Protein AF-A0A924PEH1-F1 (afdb_monomer)

Secondary structure (DSSP, 8-state):
-------SSHHHHHHHHHHHHHHHHHHHHHHHTS-HHHHHHHHHHHHHHHHHHH-TTS-HHHHHHHHHHHHHHGGGG-THHHHHHHHHHHHHHH-SS--HHHHHHHHHHHHHHHHHHHHHHHHHH-

Foldseek 3Di:
DDPDPDDPPPVLVVVLVVLCVVLLVLLLVLLLPDDLVLLVLVLVLLVVLVCLCPDPPDANLVSLVSSLVSLVVSCVSDDSSVVVSVVSVCLSPVDPRRDPSSSVSNVSSSVSNNVSSVVSVVVVVD

Mean predicted aligned error: 7.4 Å

Structure (mmCIF, N/CA/C/O backbone):
data_AF-A0A924PEH1-F1
#
_entry.id   AF-A0A924PEH1-F1
#
loop_
_atom_site.group_PDB
_atom_site.id
_atom_site.type_symbol
_atom_site.label_atom_id
_atom_site.label_alt_id
_atom_site.label_comp_id
_atom_site.label_asym_id
_atom_site.label_entity_id
_atom_site.label_seq_id
_atom_site.pdbx_PDB_ins_code
_atom_site.Cartn_x
_atom_site.Cartn_y
_atom_site.Cartn_z
_atom_site.occupancy
_atom_site.B_iso_or_equiv
_atom_site.auth_seq_id
_atom_site.auth_comp_id
_atom_site.auth_asym_id
_atom_site.auth_atom_id
_atom_site.pdbx_PDB_model_num
ATOM 1 N N . MET A 1 1 ? 34.573 -23.685 -19.017 1.00 42.84 1 MET A N 1
ATOM 2 C CA . MET A 1 1 ? 34.352 -22.579 -18.057 1.00 42.84 1 MET A CA 1
ATOM 3 C C . MET A 1 1 ? 32.858 -22.302 -17.950 1.00 42.84 1 MET A C 1
ATOM 5 O O . MET A 1 1 ? 32.298 -21.672 -18.837 1.00 42.84 1 MET A O 1
ATOM 9 N N . ALA A 1 2 ? 32.195 -22.815 -16.912 1.00 41.66 2 ALA A N 1
ATOM 10 C CA . ALA A 1 2 ? 30.785 -22.528 -16.654 1.00 41.66 2 ALA A CA 1
ATOM 11 C C . ALA A 1 2 ? 30.674 -21.182 -15.917 1.00 41.66 2 ALA A C 1
ATOM 13 O O . ALA A 1 2 ? 31.094 -21.066 -14.766 1.00 41.66 2 ALA A O 1
ATOM 14 N N . LYS A 1 3 ? 30.160 -20.144 -16.590 1.00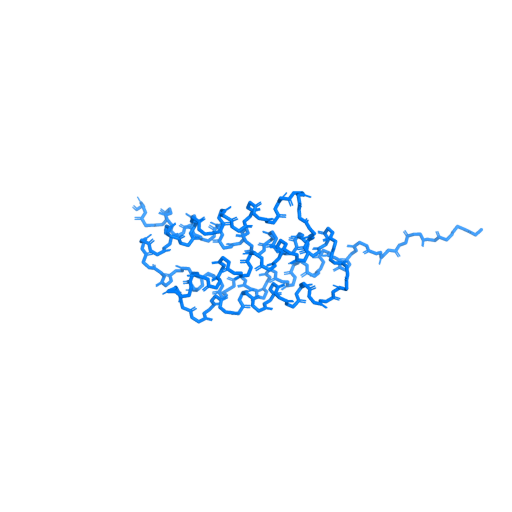 43.31 3 LYS A N 1
ATOM 15 C CA . LYS A 1 3 ? 29.856 -18.853 -15.957 1.00 43.31 3 LYS A CA 1
ATOM 16 C C . LYS A 1 3 ? 28.713 -19.058 -14.958 1.00 43.31 3 LYS A C 1
ATOM 18 O O . LYS A 1 3 ? 27.594 -19.382 -15.350 1.00 43.31 3 LYS A O 1
ATOM 23 N N . ARG A 1 4 ? 29.015 -18.874 -13.668 1.00 46.78 4 ARG A N 1
ATOM 24 C CA . ARG A 1 4 ? 28.046 -18.826 -12.567 1.00 46.78 4 ARG A CA 1
ATOM 25 C C . ARG A 1 4 ? 26.976 -17.774 -12.879 1.00 46.78 4 ARG A C 1
ATOM 27 O O . ARG A 1 4 ? 27.262 -16.582 -12.864 1.00 46.78 4 ARG A O 1
ATOM 34 N N . LYS A 1 5 ? 25.743 -18.217 -13.134 1.00 51.16 5 LYS A N 1
ATOM 35 C CA . LYS A 1 5 ? 24.542 -17.392 -12.967 1.00 51.16 5 LYS A CA 1
ATOM 36 C C . LYS A 1 5 ? 24.299 -17.274 -11.463 1.00 51.16 5 LYS A C 1
ATOM 38 O O . LYS A 1 5 ? 23.686 -18.157 -10.880 1.00 51.16 5 LYS A O 1
ATOM 43 N N . SER A 1 6 ? 24.849 -16.254 -10.818 1.00 55.38 6 SER A N 1
ATOM 44 C CA . SER A 1 6 ? 24.630 -16.020 -9.388 1.00 55.38 6 SER A CA 1
ATOM 45 C C . SER A 1 6 ? 24.402 -14.533 -9.153 1.00 55.38 6 SER A C 1
ATOM 47 O O . SER A 1 6 ? 25.207 -13.721 -9.599 1.00 55.38 6 SER A O 1
ATOM 49 N N . ASN A 1 7 ? 23.331 -14.231 -8.415 1.00 44.03 7 ASN A N 1
ATOM 50 C CA . ASN A 1 7 ? 23.100 -12.994 -7.652 1.00 44.03 7 ASN A CA 1
ATOM 51 C C . ASN A 1 7 ? 22.366 -11.815 -8.317 1.00 44.03 7 ASN A C 1
ATOM 53 O O . ASN A 1 7 ? 22.673 -10.675 -8.000 1.00 44.03 7 ASN A O 1
ATOM 57 N N . GLN A 1 8 ? 21.334 -12.043 -9.138 1.00 47.06 8 GLN A N 1
ATOM 58 C CA . GLN A 1 8 ? 20.346 -10.976 -9.417 1.00 47.06 8 GLN A CA 1
ATOM 59 C C . GLN A 1 8 ? 19.066 -11.053 -8.559 1.00 47.06 8 GLN A C 1
ATOM 61 O O . GLN A 1 8 ? 18.377 -10.050 -8.430 1.00 47.06 8 GLN A O 1
ATOM 66 N N . ASN A 1 9 ? 18.773 -12.187 -7.903 1.00 48.12 9 ASN A N 1
ATOM 67 C CA . ASN A 1 9 ? 17.532 -12.349 -7.124 1.00 48.12 9 ASN A CA 1
ATOM 68 C C . ASN A 1 9 ? 17.626 -11.947 -5.640 1.00 48.12 9 ASN A C 1
ATOM 70 O O . ASN A 1 9 ? 16.613 -11.547 -5.073 1.00 48.12 9 ASN A O 1
ATOM 74 N N . LEU A 1 10 ? 18.804 -12.019 -5.008 1.00 43.12 10 LEU A N 1
ATOM 75 C CA . LEU A 1 10 ? 18.947 -11.781 -3.559 1.00 43.12 10 LEU A CA 1
ATOM 76 C C . LEU A 1 10 ? 18.652 -10.326 -3.159 1.00 43.12 10 LEU A C 1
ATOM 78 O O . LEU A 1 10 ? 17.869 -10.105 -2.241 1.00 43.12 10 LEU A O 1
ATOM 82 N N . GLY A 1 11 ? 19.158 -9.350 -3.922 1.00 56.94 11 GLY A N 1
ATOM 83 C CA . GLY A 1 11 ? 18.914 -7.931 -3.633 1.00 56.94 11 GLY A CA 1
ATOM 84 C C . GLY A 1 11 ? 17.430 -7.555 -3.677 1.00 56.94 11 GLY A C 1
ATOM 85 O O . GLY A 1 11 ? 16.974 -6.757 -2.875 1.00 56.94 11 GLY A O 1
ATOM 86 N N . SER A 1 12 ? 16.632 -8.193 -4.545 1.00 65.88 12 SER A N 1
ATOM 87 C CA . SER A 1 12 ? 15.194 -7.898 -4.631 1.00 65.88 12 SER A CA 1
ATOM 88 C C . SER A 1 12 ? 14.404 -8.304 -3.386 1.00 65.88 12 SER A C 1
ATOM 90 O O . SER A 1 12 ? 13.439 -7.637 -3.033 1.00 65.88 12 SER A O 1
ATOM 92 N N . PHE A 1 13 ? 14.817 -9.379 -2.714 1.00 64.75 13 PHE A N 1
ATOM 93 C CA . PHE A 1 13 ? 14.153 -9.879 -1.514 1.00 64.75 13 PHE A CA 1
ATOM 94 C C . PHE A 1 13 ? 14.620 -9.134 -0.257 1.00 64.75 13 PHE A C 1
ATOM 96 O O . PHE A 1 13 ? 13.802 -8.786 0.592 1.00 64.75 13 PHE A O 1
ATOM 103 N N . GLU A 1 14 ? 15.915 -8.822 -0.163 1.00 71.88 14 GLU A N 1
ATOM 104 C CA . GLU A 1 14 ? 16.479 -7.988 0.908 1.00 71.88 14 GLU A CA 1
ATOM 105 C C . GLU A 1 14 ? 15.892 -6.566 0.897 1.00 71.88 14 GLU A C 1
ATOM 107 O O . GLU A 1 14 ? 15.589 -6.017 1.960 1.00 71.88 14 GLU A O 1
ATOM 112 N N . ASP A 1 15 ? 15.637 -6.006 -0.291 1.00 71.00 15 ASP A N 1
ATOM 113 C CA . ASP A 1 15 ? 14.950 -4.720 -0.450 1.00 71.00 15 ASP A CA 1
ATOM 114 C C . ASP A 1 15 ? 13.515 -4.774 0.098 1.00 71.00 15 ASP A C 1
ATOM 116 O O . ASP A 1 15 ? 13.091 -3.868 0.813 1.00 71.00 15 ASP A O 1
ATOM 120 N N . LEU A 1 16 ? 12.773 -5.855 -0.176 1.00 71.38 16 LEU A N 1
ATOM 121 C CA . LEU A 1 16 ? 11.412 -6.047 0.340 1.00 71.38 16 LEU A CA 1
ATOM 122 C C . LEU A 1 16 ? 11.392 -6.168 1.868 1.00 71.38 16 LEU A C 1
ATOM 124 O O . LEU A 1 16 ? 10.557 -5.540 2.520 1.00 71.38 16 LEU A O 1
ATOM 128 N N . ILE A 1 17 ? 12.330 -6.923 2.450 1.00 73.44 17 ILE A N 1
ATOM 129 C CA . ILE A 1 17 ? 12.483 -7.023 3.910 1.00 73.44 17 ILE A CA 1
ATOM 130 C C . ILE A 1 17 ? 12.796 -5.650 4.508 1.00 73.44 17 ILE A C 1
ATOM 132 O O . ILE A 1 17 ? 12.190 -5.264 5.506 1.00 73.44 17 ILE A O 1
ATOM 136 N N . SER A 1 18 ? 13.708 -4.901 3.888 1.00 78.38 18 SER A N 1
ATOM 137 C CA . SER A 1 18 ? 14.122 -3.577 4.360 1.00 78.38 18 SER A CA 1
ATOM 138 C C . SER A 1 18 ? 12.973 -2.570 4.310 1.00 78.38 18 SER A C 1
ATOM 140 O O . SER A 1 18 ? 12.755 -1.836 5.273 1.00 78.38 18 SER A O 1
ATOM 142 N N . ILE A 1 19 ? 12.188 -2.575 3.226 1.00 76.88 19 ILE A N 1
ATOM 143 C CA . ILE A 1 19 ? 10.963 -1.774 3.098 1.00 76.88 19 ILE A CA 1
ATOM 144 C C . ILE A 1 19 ? 9.968 -2.161 4.196 1.00 76.88 19 ILE A C 1
ATOM 146 O O . ILE A 1 19 ? 9.452 -1.288 4.891 1.00 76.88 19 ILE A O 1
ATOM 150 N N . GLY A 1 20 ? 9.731 -3.459 4.393 1.00 77.25 20 GLY A N 1
ATOM 151 C CA . GLY A 1 20 ? 8.829 -3.950 5.431 1.00 77.25 20 GLY A CA 1
ATOM 152 C C . GLY A 1 20 ? 9.240 -3.493 6.831 1.00 77.25 20 GLY A C 1
ATOM 153 O O . GLY A 1 20 ? 8.437 -2.902 7.548 1.00 77.25 20 GLY A O 1
ATOM 154 N N . ALA A 1 21 ? 10.504 -3.706 7.200 1.00 79.94 21 ALA A N 1
ATOM 155 C CA . ALA A 1 21 ? 11.040 -3.338 8.508 1.00 79.94 21 ALA A CA 1
ATOM 156 C C . ALA A 1 21 ? 10.998 -1.823 8.763 1.00 79.94 21 ALA A C 1
ATOM 158 O O . ALA A 1 21 ? 10.693 -1.396 9.875 1.00 79.94 21 ALA A O 1
ATOM 159 N N . LEU A 1 22 ? 11.271 -1.012 7.737 1.00 81.19 22 LEU A N 1
ATOM 160 C CA . LEU A 1 22 ? 11.267 0.445 7.853 1.00 81.19 22 LEU A CA 1
ATOM 161 C C . LEU A 1 22 ? 9.849 1.012 8.001 1.00 81.19 22 LEU A C 1
ATOM 163 O O . LEU A 1 22 ? 9.637 1.957 8.758 1.00 81.19 22 LEU A O 1
ATOM 167 N N . LEU A 1 23 ? 8.885 0.469 7.254 1.00 83.44 23 LEU A N 1
ATOM 168 C CA . LEU A 1 23 ? 7.543 1.045 7.164 1.00 83.44 23 LEU A CA 1
ATOM 169 C C . LEU A 1 23 ? 6.584 0.513 8.225 1.00 83.44 23 LEU A C 1
ATOM 171 O O . LEU A 1 23 ? 5.717 1.262 8.675 1.00 83.44 23 LEU A O 1
ATOM 175 N N . ARG A 1 24 ? 6.731 -0.752 8.636 1.00 87.38 24 ARG A N 1
ATOM 176 C CA . ARG A 1 24 ? 5.771 -1.434 9.515 1.00 87.38 24 ARG A CA 1
ATOM 177 C C . ARG A 1 24 ? 5.491 -0.676 10.822 1.00 87.38 24 ARG A C 1
ATOM 179 O O . ARG A 1 24 ? 4.314 -0.443 11.078 1.00 87.38 24 ARG A O 1
ATOM 186 N N . PRO A 1 25 ? 6.482 -0.186 11.596 1.00 86.44 25 PRO A N 1
ATOM 187 C CA . PRO A 1 25 ? 6.192 0.556 12.827 1.00 86.44 25 PRO A CA 1
ATOM 188 C C . PRO A 1 25 ? 5.373 1.833 12.588 1.00 86.44 25 PRO A C 1
ATOM 190 O O . PRO A 1 25 ? 4.462 2.148 13.352 1.00 86.44 25 PRO A O 1
ATOM 193 N N . GLY A 1 26 ? 5.671 2.559 11.504 1.00 83.62 26 GLY A N 1
ATOM 194 C CA . GLY A 1 26 ? 4.950 3.779 11.136 1.00 83.62 26 GLY A CA 1
ATOM 195 C C . GLY A 1 26 ? 3.521 3.498 10.669 1.00 83.62 26 GLY A C 1
ATOM 196 O O . GLY A 1 26 ? 2.605 4.230 11.041 1.00 83.62 26 GLY A O 1
ATOM 197 N N . ILE A 1 27 ? 3.322 2.419 9.904 1.00 87.88 27 ILE A N 1
ATOM 198 C CA . ILE A 1 27 ? 1.996 1.951 9.475 1.00 87.88 27 ILE A CA 1
ATOM 199 C C . ILE A 1 27 ? 1.169 1.522 10.691 1.00 87.88 27 ILE A C 1
ATOM 201 O O . ILE A 1 27 ? 0.035 1.969 10.838 1.00 87.88 27 ILE A O 1
ATOM 205 N N . GLU A 1 28 ? 1.736 0.714 11.589 1.00 88.88 28 GLU A N 1
ATOM 206 C CA . GLU A 1 28 ? 1.056 0.251 12.802 1.00 88.88 28 GLU A CA 1
ATOM 207 C C . GLU A 1 28 ? 0.597 1.412 13.679 1.00 88.88 28 GLU A C 1
ATOM 209 O O . GLU A 1 28 ? -0.566 1.462 14.080 1.00 88.88 28 GLU A O 1
ATOM 214 N N . GLN A 1 29 ? 1.486 2.375 13.934 1.00 85.31 29 GLN A N 1
ATOM 215 C CA . GLN A 1 29 ? 1.147 3.563 14.709 1.00 85.31 29 GLN A CA 1
ATOM 216 C C . GLN A 1 29 ? 0.055 4.397 14.027 1.00 85.31 29 GLN A C 1
ATOM 218 O O . GLN A 1 29 ? -0.862 4.863 14.701 1.00 85.31 29 GLN A O 1
ATOM 223 N N . ALA A 1 30 ? 0.143 4.587 12.706 1.00 83.94 30 ALA A N 1
ATOM 224 C CA . ALA A 1 30 ? 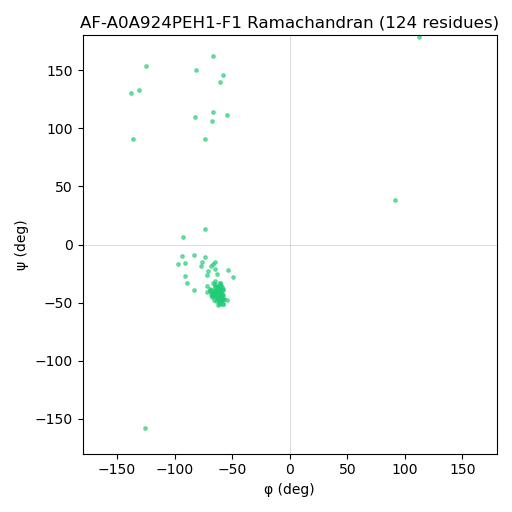-0.820 5.384 11.954 1.00 83.94 30 ALA A CA 1
ATOM 225 C C . ALA A 1 30 ? -2.214 4.751 11.955 1.00 83.94 30 ALA A C 1
ATOM 227 O O . ALA A 1 30 ? -3.185 5.438 12.247 1.00 83.94 30 ALA A O 1
ATOM 228 N N . VAL A 1 31 ? -2.316 3.448 11.677 1.00 87.81 31 VAL A N 1
ATOM 229 C CA . VAL A 1 31 ? -3.603 2.738 11.621 1.00 87.81 31 VAL A CA 1
ATOM 230 C C . VAL A 1 31 ? -4.247 2.648 13.004 1.00 87.81 31 VAL A C 1
ATOM 232 O O . VAL A 1 31 ? -5.443 2.886 13.127 1.00 87.81 31 VAL A O 1
ATOM 235 N N . LYS A 1 32 ? -3.472 2.370 14.061 1.00 87.50 32 LYS A N 1
ATOM 236 C CA . LYS A 1 32 ? -3.997 2.300 15.440 1.00 87.50 32 LYS A CA 1
ATOM 237 C C . LYS A 1 32 ? -4.527 3.637 15.965 1.00 87.50 32 LYS A C 1
ATOM 239 O O . LYS A 1 32 ? -5.304 3.644 16.913 1.00 87.50 32 LYS A O 1
ATOM 244 N N . ALA A 1 33 ? -4.105 4.754 15.375 1.00 85.75 33 ALA A N 1
ATOM 245 C CA . ALA A 1 33 ? -4.590 6.084 15.731 1.00 85.75 33 ALA A CA 1
ATOM 246 C C . ALA A 1 33 ? -5.918 6.458 15.042 1.00 85.75 33 ALA A C 1
ATOM 248 O O . ALA A 1 33 ? -6.496 7.492 15.375 1.00 85.75 33 ALA A O 1
ATOM 249 N N . LEU A 1 34 ? -6.389 5.659 14.080 1.00 84.75 34 LEU A N 1
ATOM 250 C CA . LEU A 1 34 ? -7.616 5.933 13.337 1.00 84.75 34 LEU A CA 1
ATOM 251 C C . LEU A 1 34 ? -8.862 5.512 14.117 1.00 84.75 34 LEU A C 1
ATOM 253 O O . LEU A 1 34 ? -8.857 4.531 14.862 1.00 84.75 34 LEU A O 1
ATOM 257 N N . SER A 1 35 ? -9.964 6.224 13.878 1.00 85.69 35 SER A N 1
ATOM 258 C CA . SER A 1 35 ? -11.278 5.773 14.327 1.00 85.69 35 SER A CA 1
ATOM 259 C C . SER A 1 35 ? -11.706 4.493 13.580 1.00 85.69 35 SER A C 1
ATOM 261 O O . SER A 1 35 ? -11.166 4.185 12.510 1.00 85.69 35 SER A O 1
ATOM 263 N N . PRO A 1 36 ? -12.691 3.732 14.091 1.00 85.69 36 PRO A N 1
ATOM 264 C CA . PRO A 1 36 ? -13.217 2.562 13.385 1.00 85.69 36 PRO A CA 1
ATOM 265 C C . PRO A 1 36 ? -13.770 2.890 11.987 1.00 85.69 36 PRO A C 1
ATOM 267 O O . PRO A 1 36 ? -13.570 2.122 11.042 1.00 85.69 36 PRO A O 1
ATOM 270 N N . GLU A 1 37 ? -14.431 4.043 11.839 1.00 85.12 37 GLU A N 1
ATOM 271 C CA . GLU A 1 37 ? -14.970 4.527 10.561 1.00 85.12 37 GLU A CA 1
ATOM 272 C C . GLU A 1 37 ? -13.842 4.858 9.577 1.00 85.12 37 GLU A C 1
ATOM 274 O O . GLU A 1 37 ? -13.865 4.412 8.426 1.00 85.12 37 GLU A O 1
ATOM 279 N N . ASP A 1 38 ? -12.801 5.543 10.055 1.00 86.19 38 ASP A N 1
ATOM 280 C CA . ASP A 1 38 ? -11.618 5.872 9.257 1.00 86.19 38 ASP A CA 1
ATOM 281 C C . ASP A 1 38 ? -10.842 4.616 8.843 1.00 86.19 38 ASP A C 1
ATOM 283 O O . ASP A 1 38 ? -10.419 4.499 7.694 1.00 86.19 38 ASP A O 1
ATOM 287 N N . CYS A 1 39 ? -10.713 3.624 9.731 1.00 86.56 39 CYS A N 1
ATOM 288 C CA . CYS A 1 39 ? -10.133 2.318 9.403 1.00 86.56 39 CYS A CA 1
ATOM 289 C C . CYS A 1 39 ? -10.932 1.588 8.316 1.00 86.56 39 CYS A C 1
ATOM 291 O O . CYS A 1 39 ? -10.357 0.919 7.450 1.00 86.56 39 CYS A O 1
ATOM 293 N N . ALA A 1 40 ? -12.265 1.670 8.355 1.00 86.50 40 ALA A N 1
ATOM 294 C CA . ALA A 1 40 ? -13.117 1.070 7.336 1.00 86.50 40 ALA A CA 1
ATOM 295 C C . ALA A 1 40 ? -12.959 1.773 5.980 1.00 86.50 40 ALA A C 1
ATOM 297 O O . ALA A 1 40 ? -12.785 1.086 4.970 1.00 86.50 40 ALA A O 1
ATOM 298 N N . GLY A 1 41 ? -12.957 3.108 5.972 1.00 87.62 41 GLY A N 1
ATOM 299 C CA . GLY A 1 41 ? -12.739 3.913 4.770 1.00 87.62 41 GLY A CA 1
ATOM 300 C C . GLY A 1 41 ? -11.355 3.695 4.160 1.00 87.62 41 GLY A C 1
ATOM 301 O O . GLY A 1 41 ? -11.250 3.391 2.972 1.00 87.62 41 GLY A O 1
ATOM 302 N N . LEU A 1 42 ? -10.301 3.713 4.981 1.00 87.31 42 LEU A N 1
ATOM 303 C CA . LEU A 1 42 ? -8.945 3.393 4.543 1.00 87.31 42 LEU A CA 1
ATOM 304 C C . LEU A 1 42 ? -8.872 1.984 3.941 1.00 87.31 42 LEU A C 1
ATOM 306 O O . LEU A 1 42 ? -8.326 1.813 2.855 1.00 87.31 42 LEU A O 1
ATOM 310 N N . GLY A 1 43 ? -9.466 0.978 4.590 1.00 89.56 43 GLY A N 1
ATOM 311 C CA . GLY A 1 43 ? -9.495 -0.390 4.064 1.00 89.56 43 GLY A CA 1
ATOM 312 C C . GLY A 1 43 ? -10.148 -0.487 2.681 1.00 89.56 43 GLY A C 1
ATOM 313 O O . GLY A 1 43 ? -9.648 -1.206 1.815 1.00 89.56 43 GLY A O 1
ATOM 314 N N . ALA 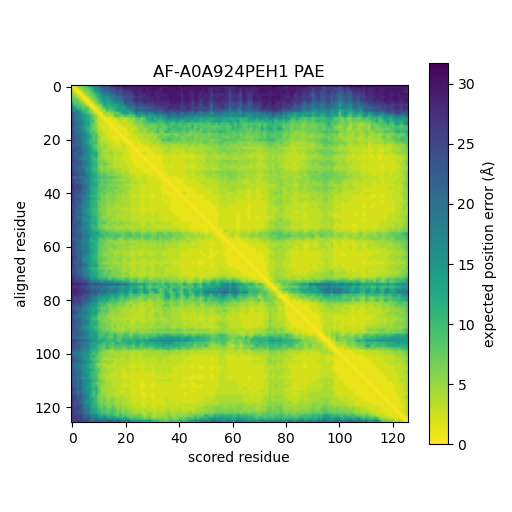A 1 44 ? -11.225 0.267 2.440 1.00 90.12 44 ALA A N 1
ATOM 315 C CA . ALA A 1 44 ? -11.859 0.342 1.126 1.00 90.12 44 ALA A CA 1
ATOM 316 C C . ALA A 1 44 ? -10.930 0.973 0.074 1.00 90.12 44 ALA A C 1
ATOM 318 O O . ALA A 1 44 ? -10.800 0.430 -1.026 1.00 90.12 44 ALA A O 1
ATOM 319 N N . SER A 1 45 ? -10.232 2.056 0.421 1.00 89.69 45 SER A N 1
ATOM 320 C CA . SER A 1 45 ? -9.252 2.693 -0.464 1.00 89.69 45 SER A CA 1
ATOM 321 C C . SER A 1 45 ? -8.061 1.788 -0.782 1.00 89.69 45 SER A C 1
ATOM 323 O O . SER A 1 45 ? -7.658 1.709 -1.940 1.00 89.69 45 SER A O 1
ATOM 325 N N . ILE A 1 46 ? -7.545 1.013 0.180 1.00 91.38 46 ILE A N 1
ATOM 326 C CA . ILE A 1 46 ? -6.479 0.031 -0.094 1.00 91.38 46 ILE A CA 1
ATOM 327 C C . ILE A 1 46 ? -6.943 -1.037 -1.094 1.00 91.38 46 ILE A C 1
ATOM 329 O O . ILE A 1 46 ? -6.203 -1.379 -2.015 1.00 91.38 46 ILE A O 1
ATOM 333 N N . ILE A 1 47 ? -8.184 -1.5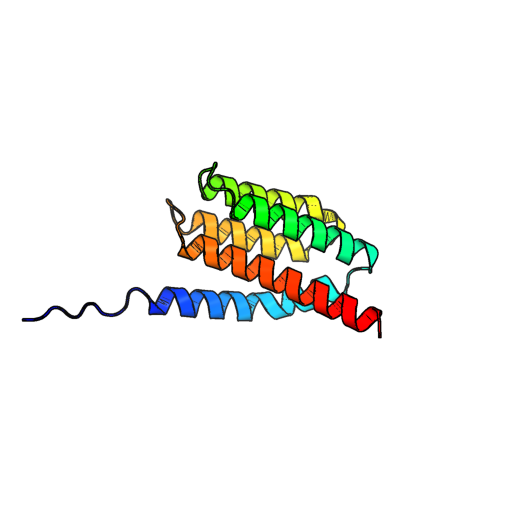22 -0.983 1.00 92.56 47 ILE A N 1
ATOM 334 C CA . ILE A 1 47 ? -8.749 -2.480 -1.949 1.00 92.56 47 ILE A CA 1
ATOM 335 C C . ILE A 1 47 ? -8.831 -1.867 -3.355 1.00 92.56 47 ILE A C 1
ATOM 337 O O . ILE A 1 47 ? -8.568 -2.546 -4.350 1.00 92.56 47 ILE A O 1
ATOM 341 N N . VAL A 1 48 ? -9.218 -0.595 -3.461 1.00 92.75 48 VAL A N 1
ATOM 342 C CA . VAL A 1 48 ? -9.272 0.123 -4.743 1.00 92.75 48 VAL A CA 1
ATOM 343 C C . VAL A 1 48 ? -7.866 0.319 -5.319 1.00 92.75 48 VAL A C 1
ATOM 345 O O . VAL A 1 48 ? -7.653 0.055 -6.504 1.00 92.75 48 VAL A O 1
ATOM 348 N N . ALA A 1 49 ? -6.895 0.695 -4.487 1.00 92.12 49 ALA A N 1
ATOM 349 C CA . ALA A 1 49 ? -5.496 0.827 -4.875 1.00 92.12 49 ALA A CA 1
ATOM 350 C C . ALA A 1 49 ? -4.925 -0.496 -5.415 1.00 92.12 49 ALA A C 1
ATOM 352 O O . ALA A 1 49 ? -4.344 -0.513 -6.501 1.00 92.12 49 ALA A O 1
ATOM 353 N N . GLU A 1 50 ? -5.166 -1.617 -4.730 1.00 93.06 50 GLU A N 1
ATOM 354 C CA . GLU A 1 50 ? -4.704 -2.941 -5.171 1.00 93.06 50 GLU A CA 1
ATOM 355 C C . GLU A 1 50 ? -5.323 -3.338 -6.522 1.00 93.06 50 GLU A C 1
ATOM 357 O O . GLU A 1 50 ? -4.643 -3.866 -7.403 1.00 93.06 50 GLU A O 1
ATOM 362 N N . LYS A 1 51 ? -6.602 -3.006 -6.753 1.00 93.00 51 LYS A N 1
ATOM 363 C CA . LYS A 1 51 ? -7.251 -3.218 -8.060 1.00 93.00 51 LYS A CA 1
ATOM 364 C C . LYS A 1 51 ? -6.582 -2.413 -9.173 1.00 93.00 51 LYS A C 1
ATOM 366 O O . LYS A 1 51 ? -6.425 -2.929 -10.280 1.00 93.00 51 LYS A O 1
ATOM 371 N N . TYR A 1 52 ? -6.182 -1.167 -8.910 1.00 93.19 52 TYR A N 1
ATOM 372 C CA . TYR A 1 52 ? -5.431 -0.377 -9.888 1.00 93.19 52 TYR A CA 1
ATOM 373 C C . TYR A 1 52 ? -4.053 -0.975 -10.161 1.00 93.19 52 TYR A C 1
ATOM 375 O O . TYR A 1 52 ? -3.652 -1.060 -11.322 1.00 93.19 52 TYR A O 1
ATOM 383 N N . LEU A 1 53 ? -3.361 -1.427 -9.115 1.00 92.94 53 LEU A N 1
ATOM 384 C CA . LEU A 1 53 ? -2.052 -2.066 -9.213 1.00 92.94 53 LEU A CA 1
ATOM 385 C C . LEU A 1 53 ? -2.094 -3.349 -10.060 1.00 92.94 53 LEU A C 1
ATOM 387 O O . LEU A 1 53 ? -1.248 -3.556 -10.934 1.00 92.94 53 LEU A O 1
ATOM 391 N N . ALA A 1 54 ? -3.121 -4.173 -9.852 1.00 91.38 54 ALA A N 1
ATOM 392 C CA . ALA A 1 54 ? -3.323 -5.436 -10.556 1.00 91.38 54 ALA A CA 1
ATOM 393 C C . ALA A 1 54 ? -3.846 -5.280 -11.999 1.00 91.38 54 ALA A C 1
ATOM 395 O O . ALA A 1 54 ? -3.793 -6.235 -12.772 1.00 91.38 54 ALA A O 1
ATOM 396 N N . SER A 1 55 ? -4.348 -4.101 -12.382 1.00 91.81 55 SER A N 1
ATOM 397 C CA . SER A 1 55 ? -4.975 -3.871 -13.691 1.00 91.81 55 SER A CA 1
ATOM 398 C C . SER A 1 55 ? -3.975 -3.968 -14.842 1.00 91.81 55 SER A C 1
ATOM 400 O O . SER A 1 55 ? -3.208 -3.041 -15.080 1.00 91.81 55 SER A O 1
ATOM 402 N N . ASP A 1 56 ? -4.026 -5.044 -15.625 1.00 89.75 56 ASP A N 1
ATOM 403 C CA . ASP A 1 56 ? -3.155 -5.271 -16.787 1.00 89.75 56 ASP A CA 1
ATOM 404 C C . ASP A 1 56 ? -3.341 -4.264 -17.940 1.00 89.75 56 ASP A C 1
ATOM 406 O O . ASP A 1 56 ? -2.466 -4.119 -18.793 1.00 89.75 56 ASP A O 1
ATOM 410 N N . ARG A 1 57 ? -4.445 -3.512 -17.925 1.00 90.75 57 ARG A N 1
ATOM 411 C CA . ARG A 1 57 ? -4.869 -2.583 -18.985 1.00 90.75 57 ARG A CA 1
ATOM 412 C C . ARG A 1 57 ? -4.065 -1.287 -19.067 1.00 90.75 57 ARG A C 1
ATOM 414 O O . ARG A 1 57 ? -4.257 -0.519 -20.006 1.00 90.75 57 ARG A O 1
ATOM 421 N N . LEU A 1 58 ? -3.223 -1.001 -18.075 1.00 88.38 58 LEU A N 1
ATOM 422 C CA . LEU A 1 58 ? -2.457 0.245 -17.983 1.00 88.38 58 LEU A CA 1
ATOM 423 C C . LEU A 1 58 ? -0.956 -0.034 -17.849 1.00 88.38 58 LEU A C 1
ATOM 425 O O . LEU A 1 58 ? -0.582 -1.065 -17.291 1.00 88.38 58 LEU A O 1
ATOM 429 N N . PRO A 1 59 ? -0.072 0.881 -18.280 1.00 90.31 59 PRO A N 1
ATOM 430 C CA . PRO A 1 59 ? 1.346 0.823 -17.930 1.00 90.31 59 PRO A CA 1
ATOM 431 C C . PRO A 1 59 ? 1.547 0.845 -16.408 1.00 90.31 59 PRO A C 1
ATOM 433 O O . PRO A 1 59 ? 0.796 1.516 -15.699 1.00 90.31 59 PRO A O 1
ATOM 436 N N . LEU A 1 60 ? 2.562 0.141 -15.895 1.00 88.38 60 LEU A N 1
ATOM 437 C CA . LEU A 1 60 ? 2.772 -0.010 -14.448 1.00 88.38 60 LEU A CA 1
ATOM 438 C C . LEU A 1 60 ? 2.995 1.334 -13.729 1.00 88.38 60 LEU A C 1
ATOM 440 O O . LEU A 1 60 ? 2.448 1.544 -12.653 1.00 88.38 60 LEU A O 1
ATOM 444 N N . GLU A 1 61 ? 3.686 2.284 -14.360 1.00 89.19 61 GLU A N 1
ATOM 445 C CA . GLU A 1 61 ? 3.832 3.657 -13.849 1.00 89.19 61 GLU A CA 1
ATOM 446 C C . GLU A 1 61 ? 2.470 4.343 -13.642 1.00 89.19 61 GLU A C 1
ATOM 448 O O . GLU A 1 61 ? 2.210 4.947 -12.602 1.00 89.19 61 GLU A O 1
ATOM 453 N N . THR A 1 62 ? 1.548 4.193 -14.599 1.00 90.81 62 THR A N 1
ATOM 454 C CA . THR A 1 62 ? 0.189 4.734 -14.475 1.00 90.81 62 THR A CA 1
ATOM 455 C C . THR A 1 62 ? -0.577 4.058 -13.341 1.00 90.81 62 THR A C 1
ATOM 457 O O . THR A 1 62 ? -1.339 4.719 -12.637 1.00 90.81 62 THR A O 1
ATOM 460 N N . ARG A 1 63 ? -0.370 2.753 -13.126 1.00 92.38 63 ARG A N 1
ATOM 461 C CA . ARG A 1 63 ? -0.967 2.034 -11.992 1.00 92.38 63 ARG A CA 1
ATOM 462 C C . ARG A 1 63 ? -0.432 2.563 -10.663 1.00 92.38 63 ARG A C 1
ATOM 464 O O . ARG A 1 63 ? -1.223 2.830 -9.765 1.00 92.38 63 ARG A O 1
ATOM 471 N N . PHE A 1 64 ? 0.876 2.793 -10.554 1.00 91.00 64 PHE A N 1
ATOM 472 C CA . PHE A 1 64 ? 1.486 3.383 -9.359 1.00 91.00 64 PHE A CA 1
ATOM 473 C C . PHE A 1 64 ? 0.965 4.794 -9.089 1.00 91.00 64 PHE A C 1
ATOM 475 O O . PHE A 1 64 ? 0.594 5.094 -7.959 1.00 91.00 64 PHE A O 1
ATOM 482 N N . ALA A 1 65 ? 0.843 5.635 -10.119 1.00 90.50 65 ALA A N 1
ATOM 483 C CA . ALA A 1 65 ? 0.253 6.964 -9.976 1.00 90.50 65 ALA A CA 1
ATOM 484 C C . ALA A 1 65 ? -1.196 6.905 -9.453 1.00 90.50 65 ALA A C 1
ATOM 486 O O . ALA A 1 65 ? -1.592 7.735 -8.640 1.00 90.50 65 ALA A O 1
ATOM 487 N N . ARG A 1 66 ? -1.982 5.901 -9.868 1.00 91.94 66 ARG A N 1
ATOM 488 C CA . ARG A 1 66 ? -3.346 5.671 -9.357 1.00 91.94 66 ARG A CA 1
ATOM 489 C C . ARG A 1 66 ? -3.357 5.195 -7.905 1.00 91.94 66 ARG A C 1
ATOM 491 O O . ARG A 1 66 ? -4.194 5.665 -7.146 1.00 91.94 66 ARG A O 1
ATOM 498 N N . VAL A 1 67 ? -2.436 4.312 -7.518 1.00 91.19 67 VAL A N 1
ATOM 499 C CA . VAL A 1 67 ? -2.257 3.891 -6.116 1.00 91.19 67 VAL A CA 1
ATOM 500 C C . VAL A 1 67 ? -1.922 5.093 -5.235 1.00 91.19 67 VAL A C 1
ATOM 502 O O . VAL A 1 67 ? -2.545 5.286 -4.198 1.00 91.19 67 VAL A O 1
ATOM 505 N N . VAL A 1 68 ? -0.972 5.923 -5.667 1.00 89.56 68 VAL A N 1
ATOM 506 C CA . VAL A 1 68 ? -0.579 7.150 -4.962 1.00 89.56 68 VAL A CA 1
ATOM 507 C C . VAL A 1 68 ? -1.760 8.102 -4.833 1.00 89.56 68 VAL A C 1
ATOM 509 O O . VAL A 1 68 ? -2.010 8.575 -3.734 1.00 89.56 68 VAL A O 1
ATOM 512 N N . LEU A 1 69 ? -2.511 8.333 -5.915 1.00 89.12 69 LEU A N 1
ATOM 513 C CA . LEU A 1 69 ? -3.706 9.178 -5.887 1.00 89.12 69 LEU A CA 1
ATOM 514 C C . LEU A 1 69 ? -4.744 8.646 -4.893 1.00 89.12 69 LEU A C 1
ATOM 516 O O . LEU A 1 69 ? -5.322 9.421 -4.145 1.00 89.12 69 LEU A O 1
ATOM 520 N N . GLU A 1 70 ? -4.981 7.334 -4.872 1.00 88.19 70 GLU A N 1
ATOM 521 C CA . GLU A 1 70 ? -5.934 6.725 -3.945 1.00 88.19 70 GLU A CA 1
ATOM 522 C C . GLU A 1 70 ? -5.485 6.923 -2.491 1.00 88.19 70 GLU A C 1
ATOM 524 O O . GLU A 1 70 ? -6.261 7.401 -1.671 1.00 88.19 70 GLU A O 1
ATOM 529 N N . LEU A 1 71 ? -4.209 6.673 -2.184 1.00 84.06 71 LEU A N 1
ATOM 530 C CA . LEU A 1 71 ? -3.640 6.922 -0.856 1.00 84.06 71 LEU A CA 1
ATOM 531 C C . LEU A 1 71 ? -3.619 8.416 -0.493 1.00 84.06 71 LEU A C 1
ATOM 533 O O . LEU A 1 71 ? -3.838 8.782 0.657 1.00 84.06 71 LEU A O 1
ATOM 537 N N . GLU A 1 72 ? -3.391 9.311 -1.449 1.00 83.38 72 GLU A N 1
ATOM 538 C CA . GLU A 1 72 ? -3.446 10.755 -1.217 1.00 83.38 72 GLU A CA 1
ATOM 539 C C . GLU A 1 72 ? -4.878 11.251 -1.022 1.00 83.38 72 GLU A C 1
ATOM 541 O O . GLU A 1 72 ? -5.091 12.104 -0.172 1.00 83.38 72 GLU A O 1
ATOM 546 N N . ASN A 1 73 ? -5.873 10.692 -1.714 1.00 79.69 73 ASN A N 1
ATOM 547 C CA . ASN A 1 73 ? -7.289 10.998 -1.484 1.00 79.69 73 ASN A CA 1
ATOM 548 C C . ASN A 1 73 ? -7.740 10.582 -0.082 1.00 79.69 73 ASN A C 1
ATOM 550 O O . ASN A 1 73 ? -8.639 11.193 0.493 1.00 79.69 73 ASN A O 1
ATOM 554 N N . THR A 1 74 ? -7.056 9.606 0.515 1.00 75.19 74 THR A N 1
ATOM 555 C CA . THR A 1 74 ? -7.229 9.267 1.925 1.00 75.19 74 THR A CA 1
ATOM 556 C C . THR A 1 74 ? -6.604 10.283 2.898 1.00 75.19 74 THR A C 1
ATOM 558 O O . THR A 1 74 ? -6.520 10.015 4.091 1.00 75.19 74 THR A O 1
ATOM 561 N N . PHE A 1 75 ? -6.215 11.484 2.434 1.00 62.12 75 PHE A N 1
ATOM 562 C CA . PHE A 1 75 ? -5.578 12.564 3.212 1.00 62.12 75 PHE A CA 1
ATOM 563 C C . PHE A 1 75 ? -6.271 12.918 4.527 1.00 62.12 75 PHE A C 1
ATOM 565 O O . PHE A 1 75 ? -5.615 13.393 5.457 1.00 62.12 75 PHE A O 1
ATOM 572 N N . GLN A 1 76 ? -7.587 12.702 4.599 1.00 66.56 76 GLN A N 1
ATOM 573 C CA . GLN A 1 76 ? -8.359 12.849 5.832 1.00 66.56 76 GLN A CA 1
ATOM 574 C C . GLN A 1 76 ? -7.778 12.023 6.997 1.00 66.56 76 GLN A C 1
ATOM 576 O O . GLN A 1 76 ? -7.958 12.396 8.149 1.00 66.56 76 GLN A O 1
ATOM 581 N N . TYR A 1 77 ? -6.999 10.975 6.712 1.00 64.62 77 TYR A N 1
ATOM 582 C CA . TYR A 1 77 ? -6.415 10.067 7.697 1.00 64.62 77 TYR A CA 1
ATOM 583 C C . TYR A 1 77 ? -4.988 10.444 8.167 1.00 64.62 77 TYR A C 1
ATOM 585 O O . TYR A 1 77 ? -4.381 9.675 8.910 1.00 64.62 77 TYR A O 1
ATOM 593 N N . GLY A 1 78 ? -4.425 11.606 7.782 1.00 63.75 78 GLY A N 1
ATOM 594 C CA . GLY A 1 78 ? -3.234 12.197 8.435 1.00 63.75 78 GLY A CA 1
ATOM 595 C C . GLY A 1 78 ? -1.916 12.258 7.633 1.00 63.75 78 GLY A C 1
ATOM 596 O O . GLY A 1 78 ? -1.818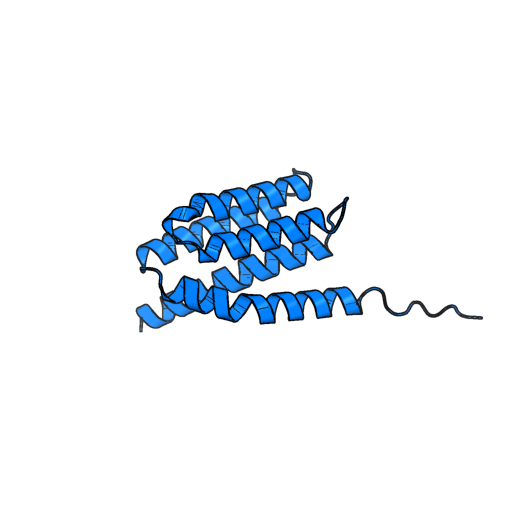 11.844 6.479 1.00 63.75 78 GLY A O 1
ATOM 597 N N . ALA A 1 79 ? -0.865 12.821 8.254 1.00 64.12 79 ALA A N 1
ATOM 598 C CA . ALA A 1 79 ? 0.446 13.087 7.635 1.00 64.12 79 ALA A CA 1
ATOM 599 C C . ALA A 1 79 ? 1.282 11.821 7.361 1.00 64.12 79 ALA A C 1
ATOM 601 O O . ALA A 1 79 ? 2.152 11.828 6.491 1.00 64.12 79 ALA A O 1
ATOM 602 N N . GLN A 1 80 ? 1.003 10.735 8.077 1.00 67.94 80 GLN A N 1
ATOM 603 C CA . GLN A 1 80 ? 1.695 9.452 7.991 1.00 67.94 80 GLN A CA 1
ATOM 604 C C . GLN A 1 80 ? 1.492 8.786 6.618 1.00 67.94 80 GLN A C 1
ATOM 606 O O . GLN A 1 80 ? 2.413 8.166 6.087 1.00 67.94 80 GLN A O 1
ATOM 611 N N . TRP A 1 81 ? 0.342 9.009 5.974 1.00 74.50 81 TRP A N 1
ATOM 612 C CA . TRP A 1 81 ? 0.040 8.478 4.638 1.00 74.50 81 TRP A CA 1
ATOM 613 C C . TRP A 1 81 ? 0.834 9.162 3.528 1.00 74.50 81 TRP A C 1
ATOM 615 O O . TRP A 1 81 ? 1.174 8.526 2.534 1.00 74.50 81 TRP A O 1
ATOM 625 N N . ARG A 1 82 ? 1.254 10.418 3.736 1.00 74.25 82 ARG A N 1
ATOM 626 C CA . ARG A 1 82 ? 2.153 11.114 2.800 1.00 74.25 82 ARG A CA 1
ATOM 627 C C . ARG A 1 82 ? 3.501 10.415 2.690 1.00 74.25 82 ARG A C 1
ATOM 629 O O . ARG A 1 82 ? 4.079 10.388 1.610 1.00 74.25 82 ARG A O 1
ATOM 636 N N . PHE A 1 83 ? 3.998 9.845 3.788 1.00 76.88 83 PHE A N 1
ATOM 637 C CA . PHE A 1 83 ? 5.254 9.099 3.780 1.00 76.88 83 PHE A CA 1
ATOM 638 C C . PHE A 1 83 ? 5.132 7.799 2.977 1.00 76.88 83 PHE A C 1
ATOM 640 O O . PHE A 1 83 ? 5.999 7.501 2.157 1.00 76.88 83 PHE A O 1
ATOM 647 N N . VAL A 1 84 ? 4.027 7.068 3.145 1.00 81.25 84 VAL A N 1
ATOM 648 C CA . VAL A 1 84 ? 3.727 5.858 2.365 1.00 81.25 84 VAL A CA 1
ATOM 649 C C . VAL A 1 84 ? 3.606 6.186 0.873 1.00 81.25 84 VAL A C 1
ATOM 651 O O . VAL A 1 84 ? 4.276 5.561 0.049 1.00 81.25 84 VAL A O 1
ATOM 654 N N . SER A 1 85 ? 2.827 7.212 0.519 1.00 83.81 85 SER A N 1
ATOM 655 C CA . SER A 1 85 ? 2.693 7.676 -0.866 1.00 83.81 85 SER A CA 1
ATOM 656 C C . SER A 1 85 ? 4.035 8.115 -1.454 1.00 83.81 85 SER A C 1
ATOM 658 O O . SER A 1 85 ? 4.370 7.723 -2.571 1.00 83.81 85 SER A O 1
ATOM 660 N N . ALA A 1 86 ? 4.853 8.854 -0.698 1.00 84.19 86 ALA A N 1
ATOM 661 C CA . ALA A 1 86 ? 6.189 9.261 -1.130 1.00 84.19 86 ALA A CA 1
ATOM 662 C C . ALA A 1 86 ? 7.104 8.056 -1.401 1.00 84.19 86 ALA A C 1
ATOM 664 O O . ALA A 1 86 ? 7.849 8.065 -2.379 1.00 84.19 86 ALA A O 1
ATOM 665 N N . LYS A 1 87 ? 7.016 6.994 -0.592 1.00 85.56 87 LYS A N 1
ATOM 666 C CA . LYS A 1 87 ? 7.780 5.757 -0.807 1.00 85.56 87 LYS A CA 1
ATOM 667 C C . LYS A 1 87 ? 7.345 5.011 -2.064 1.00 85.56 87 LYS A C 1
ATOM 669 O O . LYS A 1 87 ? 8.194 4.530 -2.807 1.00 85.56 87 LYS A O 1
ATOM 674 N N . ILE A 1 88 ? 6.049 4.974 -2.361 1.00 85.81 88 ILE A N 1
ATOM 675 C CA . ILE A 1 88 ? 5.540 4.394 -3.614 1.00 85.81 88 ILE A CA 1
ATOM 676 C C . ILE A 1 88 ? 5.995 5.226 -4.822 1.00 85.81 88 ILE A C 1
ATOM 678 O O . ILE A 1 88 ? 6.420 4.663 -5.831 1.00 85.81 88 ILE A O 1
ATOM 682 N N . GLN A 1 89 ? 5.986 6.559 -4.715 1.00 87.12 89 GLN A N 1
ATOM 683 C CA . GLN A 1 89 ? 6.539 7.435 -5.754 1.00 87.12 89 GLN A CA 1
ATOM 684 C C . GLN A 1 89 ? 8.046 7.209 -5.957 1.00 87.12 89 GLN A C 1
ATOM 686 O O . GLN A 1 89 ? 8.515 7.202 -7.092 1.00 87.12 89 GLN A O 1
ATOM 691 N N . GLU A 1 90 ? 8.811 7.011 -4.882 1.00 87.38 90 GLU A N 1
ATOM 692 C CA . GLU A 1 90 ? 10.241 6.690 -4.945 1.00 87.38 90 GLU A CA 1
ATOM 693 C C . GLU A 1 90 ? 10.482 5.357 -5.663 1.00 87.38 90 GLU A C 1
ATOM 695 O O . GLU A 1 90 ? 11.284 5.305 -6.593 1.00 87.38 90 GLU A O 1
ATOM 700 N N . ILE A 1 91 ? 9.7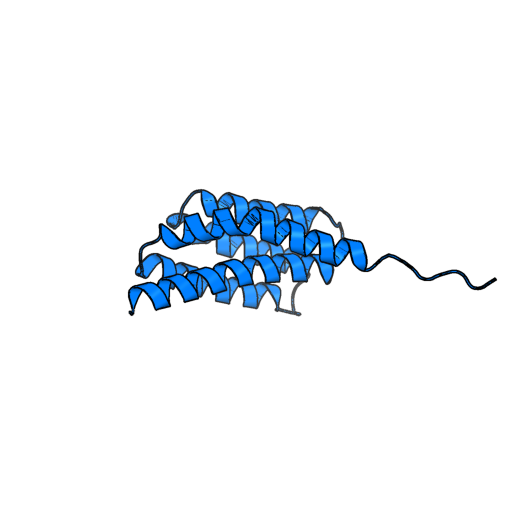21 4.312 -5.318 1.00 84.12 91 ILE A N 1
ATOM 701 C CA . ILE A 1 91 ? 9.760 3.012 -6.004 1.00 84.12 91 ILE A CA 1
ATOM 702 C C . ILE A 1 91 ? 9.469 3.197 -7.499 1.00 84.12 91 ILE A C 1
ATOM 704 O O . ILE A 1 91 ? 10.241 2.728 -8.335 1.00 84.12 91 ILE A O 1
ATOM 708 N N . SER A 1 92 ? 8.428 3.962 -7.844 1.00 83.12 92 SER A N 1
ATOM 709 C CA . SER A 1 92 ? 8.073 4.264 -9.236 1.00 83.12 92 SER A CA 1
ATOM 710 C C . SER A 1 92 ? 9.175 4.988 -10.007 1.00 83.12 92 SER A C 1
ATOM 712 O O . SER A 1 92 ? 9.298 4.782 -11.208 1.00 83.12 92 SER A O 1
ATOM 714 N N . ARG A 1 93 ? 9.936 5.868 -9.347 1.00 84.31 93 ARG A N 1
ATOM 715 C CA . ARG A 1 93 ? 10.985 6.690 -9.977 1.00 84.31 93 ARG A CA 1
ATOM 716 C C . ARG A 1 93 ? 12.358 6.025 -9.962 1.00 84.31 93 ARG A C 1
ATOM 718 O O . ARG A 1 93 ? 13.242 6.459 -10.694 1.00 84.31 93 ARG A O 1
ATOM 725 N N . SER A 1 94 ? 12.547 4.994 -9.140 1.00 80.12 94 SER A N 1
ATOM 726 C CA . SER A 1 94 ? 13.818 4.270 -9.026 1.00 80.12 94 SER A CA 1
ATOM 727 C C . SER A 1 94 ? 14.165 3.456 -10.278 1.00 80.12 94 SER A C 1
ATOM 729 O O . SER A 1 94 ? 15.334 3.137 -10.492 1.00 80.12 94 SER A O 1
ATOM 731 N N . SER A 1 95 ? 13.174 3.175 -11.133 1.00 74.00 95 SER A N 1
ATOM 732 C CA . SER A 1 95 ? 13.362 2.535 -12.434 1.00 74.00 95 SER A CA 1
ATOM 733 C C . SER A 1 95 ? 12.622 3.307 -13.535 1.00 74.00 95 SER A C 1
ATOM 735 O O . SER A 1 95 ? 11.439 3.598 -13.373 1.00 74.00 95 SER A O 1
ATOM 737 N N . PRO A 1 96 ? 13.259 3.587 -14.689 1.00 70.25 96 PRO A N 1
ATOM 738 C CA . PRO A 1 96 ? 12.584 4.187 -15.842 1.00 70.25 96 PRO A CA 1
ATOM 739 C C . PRO A 1 96 ? 11.542 3.254 -16.481 1.00 70.25 96 PRO A C 1
ATOM 741 O O . PRO A 1 96 ? 10.701 3.707 -17.251 1.00 70.25 96 PRO A O 1
ATOM 744 N N . GLN A 1 97 ? 11.599 1.952 -16.182 1.00 76.50 97 GLN A N 1
ATOM 745 C CA . GLN A 1 97 ? 10.578 0.971 -16.543 1.00 76.50 97 GLN A CA 1
ATOM 746 C C . GLN A 1 97 ? 10.326 0.079 -15.323 1.00 76.50 97 GLN A C 1
ATOM 748 O O . GLN A 1 97 ? 11.044 -0.909 -15.134 1.00 76.50 97 GLN A O 1
ATOM 753 N N . PRO A 1 98 ? 9.370 0.439 -14.446 1.00 76.56 98 PRO A N 1
ATOM 754 C CA . PRO A 1 98 ? 9.045 -0.399 -13.305 1.00 76.56 98 PRO A CA 1
ATOM 755 C C . PRO A 1 98 ? 8.569 -1.769 -13.796 1.00 76.56 98 PRO A C 1
ATOM 757 O O . PRO A 1 98 ? 7.840 -1.877 -14.787 1.00 76.56 98 PRO A O 1
ATOM 760 N N . GLY A 1 99 ? 9.004 -2.816 -13.106 1.00 84.62 99 GLY A N 1
ATOM 761 C CA . GLY A 1 99 ? 8.689 -4.203 -13.405 1.00 84.62 99 GLY A CA 1
ATOM 762 C C . GLY A 1 99 ? 8.098 -4.930 -12.201 1.00 84.62 99 GLY A C 1
ATOM 763 O O . GLY A 1 99 ? 7.557 -4.336 -11.268 1.00 84.62 99 GLY A O 1
ATOM 764 N N . LEU A 1 100 ? 8.206 -6.259 -12.224 1.00 84.94 100 LEU A N 1
ATOM 765 C CA . LEU A 1 100 ? 7.611 -7.124 -11.203 1.00 84.94 100 LEU A CA 1
ATOM 766 C C . LEU A 1 100 ? 8.157 -6.843 -9.794 1.00 84.94 100 LEU A C 1
ATOM 768 O O . LEU A 1 100 ? 7.421 -6.950 -8.819 1.00 84.94 100 LEU A O 1
ATOM 772 N N . LYS A 1 101 ? 9.434 -6.460 -9.679 1.00 85.06 101 LYS A N 1
ATOM 773 C CA . LYS A 1 101 ? 10.057 -6.121 -8.393 1.00 85.06 101 LYS A CA 1
ATOM 774 C C . LYS A 1 101 ? 9.368 -4.916 -7.755 1.00 85.06 101 LYS A C 1
ATOM 776 O O . LYS A 1 101 ? 8.953 -4.993 -6.604 1.00 85.06 101 LYS A O 1
ATOM 781 N N . GLU A 1 102 ? 9.229 -3.825 -8.502 1.00 87.81 102 GLU A N 1
ATOM 782 C CA . GLU A 1 102 ? 8.605 -2.596 -8.018 1.00 87.81 102 GLU A CA 1
ATOM 783 C C . GLU A 1 102 ? 7.132 -2.840 -7.683 1.00 87.81 102 GLU A C 1
ATOM 785 O O . GLU A 1 102 ? 6.659 -2.396 -6.639 1.00 87.81 102 GLU A O 1
ATOM 790 N N . GLN A 1 103 ? 6.427 -3.612 -8.519 1.00 89.19 103 GLN A N 1
ATOM 791 C CA . GLN A 1 103 ? 5.045 -4.000 -8.247 1.00 89.19 103 GLN A CA 1
ATOM 792 C C . GLN A 1 103 ? 4.931 -4.776 -6.929 1.00 89.19 103 GLN A C 1
ATOM 794 O O . GLN A 1 103 ? 4.092 -4.431 -6.101 1.00 89.19 103 GLN A O 1
ATOM 799 N N . ASN A 1 104 ? 5.806 -5.759 -6.697 1.00 88.88 104 ASN A N 1
ATOM 800 C CA . ASN A 1 104 ? 5.825 -6.538 -5.459 1.00 88.88 104 ASN A CA 1
ATOM 801 C C . ASN A 1 104 ? 6.098 -5.664 -4.227 1.00 88.88 104 ASN A C 1
ATOM 803 O O . ASN A 1 104 ? 5.497 -5.896 -3.181 1.00 88.88 104 ASN A O 1
ATOM 807 N N . SER A 1 105 ? 6.957 -4.646 -4.340 1.00 88.94 105 SER A N 1
ATOM 808 C CA . SER A 1 105 ? 7.198 -3.692 -3.250 1.00 88.94 105 SER A CA 1
ATOM 809 C C . SER A 1 105 ? 5.948 -2.887 -2.905 1.00 88.94 105 SER A C 1
ATOM 811 O O . SER A 1 105 ? 5.634 -2.719 -1.728 1.00 88.94 105 SER A O 1
ATOM 813 N N . VAL A 1 106 ? 5.207 -2.418 -3.912 1.00 90.38 106 VAL A N 1
ATOM 814 C CA . VAL A 1 106 ? 3.956 -1.678 -3.687 1.00 90.38 106 VAL A CA 1
ATOM 815 C C . VAL A 1 106 ? 2.872 -2.598 -3.116 1.00 90.38 106 VAL A C 1
ATOM 817 O O . VAL A 1 106 ? 2.235 -2.225 -2.134 1.00 90.38 106 VAL A O 1
ATOM 820 N N . THR A 1 107 ? 2.717 -3.820 -3.638 1.00 92.00 107 THR A N 1
ATOM 821 C CA . THR A 1 107 ? 1.794 -4.825 -3.079 1.00 92.00 107 THR A CA 1
ATOM 822 C C . THR A 1 107 ? 2.143 -5.160 -1.627 1.00 92.00 107 THR A C 1
ATOM 824 O O . THR A 1 107 ? 1.247 -5.259 -0.794 1.00 92.00 107 THR A O 1
ATOM 827 N N . LEU A 1 108 ? 3.429 -5.286 -1.277 1.00 91.06 108 LEU A N 1
ATOM 828 C CA . LEU A 1 108 ? 3.851 -5.518 0.108 1.00 91.06 108 LEU A CA 1
ATOM 829 C C . LEU A 1 108 ? 3.428 -4.363 1.025 1.00 91.06 108 LEU A C 1
ATOM 831 O O . LEU A 1 108 ? 2.923 -4.602 2.119 1.00 91.06 108 LEU A O 1
ATOM 835 N N . ILE A 1 109 ? 3.605 -3.117 0.579 1.00 90.50 109 ILE A N 1
ATOM 836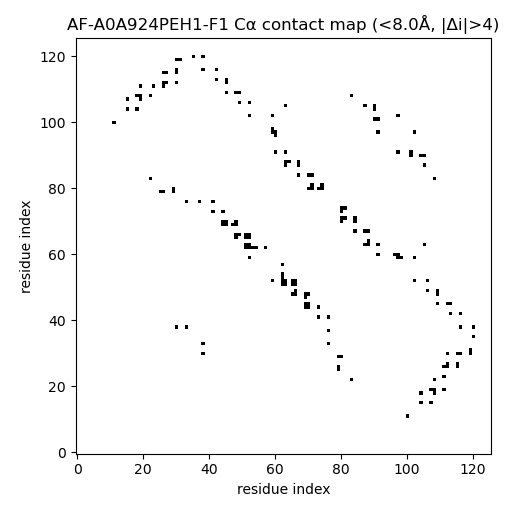 C CA . ILE A 1 109 ? 3.185 -1.926 1.328 1.00 90.50 109 ILE A CA 1
ATOM 837 C C . ILE A 1 109 ? 1.671 -1.936 1.560 1.00 90.50 109 ILE A C 1
ATOM 839 O O . ILE A 1 109 ? 1.231 -1.801 2.702 1.00 90.50 109 ILE A O 1
ATOM 843 N N . LEU A 1 110 ? 0.880 -2.138 0.503 1.00 92.12 110 LEU A N 1
ATOM 844 C CA . LEU A 1 110 ? -0.582 -2.197 0.593 1.00 92.12 110 LEU A CA 1
ATOM 845 C C . LEU A 1 110 ? -1.046 -3.359 1.485 1.00 92.12 110 LEU A C 1
ATOM 847 O O . LEU A 1 110 ? -1.928 -3.180 2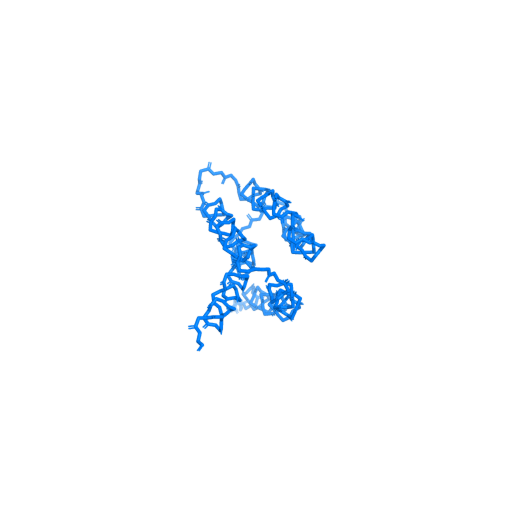.325 1.00 92.12 110 LEU A O 1
ATOM 851 N N . GLY A 1 111 ? -0.397 -4.520 1.368 1.00 92.19 111 GLY A N 1
ATOM 852 C CA . GLY A 1 111 ? -0.658 -5.699 2.188 1.00 92.19 111 GLY A CA 1
ATOM 853 C C . GLY A 1 111 ? -0.391 -5.469 3.674 1.00 92.19 111 GLY A C 1
ATOM 854 O O . GLY A 1 111 ? -1.229 -5.836 4.492 1.00 92.19 111 GLY A O 1
ATOM 855 N N . MET A 1 112 ? 0.715 -4.808 4.034 1.00 91.81 112 MET A N 1
ATOM 856 C CA . MET A 1 112 ? 1.000 -4.449 5.432 1.00 91.81 112 MET A CA 1
ATOM 857 C C . MET A 1 112 ? -0.082 -3.538 6.012 1.00 91.81 112 MET A C 1
ATOM 859 O O . MET A 1 112 ? -0.554 -3.777 7.117 1.00 91.81 112 MET A O 1
ATOM 863 N N . ILE A 1 113 ? -0.513 -2.523 5.257 1.00 90.88 113 ILE A N 1
ATOM 864 C CA . ILE A 1 113 ? -1.576 -1.613 5.700 1.00 90.88 113 ILE A CA 1
ATOM 865 C C . ILE A 1 113 ? -2.875 -2.393 5.925 1.00 90.88 113 ILE A C 1
ATOM 867 O O . ILE A 1 113 ? -3.512 -2.253 6.968 1.00 90.88 113 ILE A O 1
ATOM 871 N N . PHE A 1 114 ? -3.252 -3.246 4.972 1.00 92.62 114 PHE A N 1
ATOM 872 C CA . PHE A 1 114 ? -4.475 -4.040 5.060 1.00 92.62 114 PHE A CA 1
ATOM 873 C C . PHE A 1 114 ? -4.449 -5.052 6.217 1.00 92.62 114 PHE A C 1
ATOM 875 O O . PHE A 1 114 ? -5.448 -5.214 6.925 1.00 92.62 114 PHE A O 1
ATOM 882 N N . GLU A 1 115 ? -3.304 -5.704 6.438 1.00 94.31 115 GLU A N 1
ATOM 883 C CA . GLU A 1 115 ? -3.066 -6.603 7.571 1.00 94.31 115 GLU A CA 1
ATOM 884 C C . GLU A 1 115 ? -3.282 -5.862 8.896 1.00 94.31 115 GLU A C 1
ATOM 886 O O . GLU A 1 115 ? -4.076 -6.308 9.726 1.00 94.31 115 GLU A O 1
ATOM 891 N N . THR A 1 116 ? -2.653 -4.697 9.072 1.00 92.12 116 THR A N 1
ATOM 892 C CA . THR A 1 116 ? -2.792 -3.891 10.291 1.00 92.12 116 THR A CA 1
ATOM 893 C C . THR A 1 116 ? -4.233 -3.428 10.514 1.00 92.12 116 THR A C 1
ATOM 895 O O . THR A 1 116 ? -4.733 -3.517 11.633 1.00 92.12 116 THR A O 1
ATOM 898 N N . ILE A 1 117 ? -4.941 -2.986 9.467 1.00 91.19 117 ILE A N 1
ATOM 899 C CA . ILE A 1 117 ? -6.364 -2.608 9.572 1.00 91.19 117 ILE A CA 1
ATOM 900 C C . ILE A 1 117 ? -7.199 -3.793 10.062 1.00 91.19 117 ILE A C 1
ATOM 902 O O . ILE A 1 117 ? -8.075 -3.633 10.909 1.00 91.19 117 ILE A O 1
ATOM 906 N N . THR A 1 118 ? -6.929 -4.989 9.539 1.00 92.31 118 THR A N 1
ATOM 907 C CA . THR A 1 118 ? -7.645 -6.212 9.922 1.00 92.31 118 THR A CA 1
ATOM 908 C C . THR A 1 118 ? -7.376 -6.583 11.380 1.00 92.31 118 THR A C 1
ATOM 910 O O . THR A 1 118 ? -8.307 -6.936 12.100 1.00 92.31 118 THR A O 1
ATOM 913 N N . GLN A 1 119 ? -6.129 -6.452 11.841 1.00 92.56 119 GLN A N 1
ATOM 914 C CA . GLN A 1 119 ? -5.764 -6.675 13.242 1.00 92.56 119 GLN A CA 1
ATOM 915 C C . GLN A 1 119 ? -6.493 -5.705 14.177 1.00 92.56 119 GLN A C 1
ATOM 917 O O . GLN A 1 119 ? -7.161 -6.155 15.103 1.00 92.56 119 GLN A O 1
ATOM 922 N N . VAL A 1 120 ? -6.453 -4.398 13.890 1.00 88.50 120 VAL A N 1
ATOM 923 C CA . VAL A 1 120 ? -7.135 -3.377 14.706 1.00 88.50 120 VAL A CA 1
ATOM 924 C C . VAL A 1 120 ? -8.646 -3.617 14.752 1.00 88.50 120 VAL A C 1
ATOM 926 O O . VAL A 1 120 ? -9.250 -3.527 15.817 1.00 88.50 120 VAL A O 1
ATOM 929 N N . LYS A 1 121 ? -9.265 -3.992 13.625 1.00 88.06 121 LYS A N 1
ATOM 930 C CA . LYS A 1 121 ? -10.691 -4.352 13.591 1.00 88.06 121 LYS A CA 1
ATOM 931 C C . LYS A 1 121 ? -11.018 -5.554 14.477 1.00 88.06 121 LYS A C 1
ATOM 933 O O . LYS A 1 121 ? -12.040 -5.538 15.154 1.00 88.06 121 LYS A O 1
ATOM 938 N N . ASN A 1 122 ? -10.169 -6.582 14.475 1.00 88.06 122 ASN A N 1
ATOM 939 C CA . ASN A 1 122 ? -10.368 -7.768 15.308 1.00 88.06 122 ASN A CA 1
ATOM 940 C C . ASN A 1 122 ? -10.180 -7.456 16.800 1.00 88.06 122 ASN A C 1
ATOM 942 O O . ASN A 1 122 ? -10.942 -7.960 17.616 1.00 88.06 122 ASN A O 1
ATOM 946 N N . GLU A 1 123 ? -9.210 -6.605 17.151 1.00 88.44 123 GLU A N 1
ATOM 947 C CA . GLU A 1 123 ? -8.983 -6.144 18.530 1.00 88.44 123 GLU A CA 1
ATOM 948 C C . GLU A 1 123 ? -10.157 -5.308 19.065 1.00 88.44 123 GLU A C 1
ATOM 950 O O . GLU A 1 123 ? -10.476 -5.397 20.243 1.00 88.44 123 GLU A O 1
ATOM 955 N N . GLN A 1 124 ? -1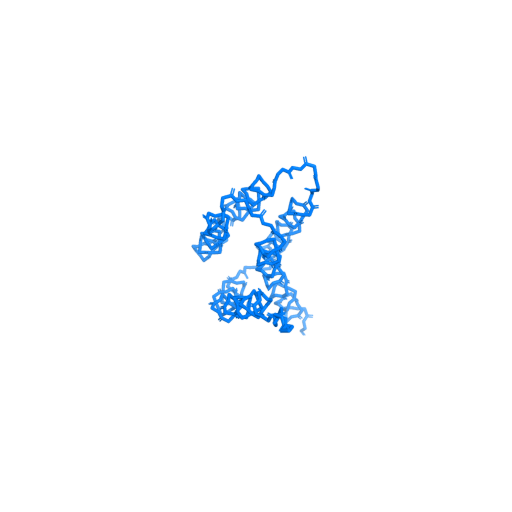0.822 -4.523 18.213 1.00 78.50 124 GLN A N 1
ATOM 956 C CA . GLN A 1 124 ? -11.993 -3.717 18.590 1.00 78.50 124 GLN A CA 1
ATOM 957 C C . GLN A 1 124 ? -13.292 -4.529 18.716 1.00 78.50 124 GLN A C 1
ATOM 959 O O . GLN A 1 124 ? -14.261 -4.041 19.296 1.00 78.50 124 GLN A O 1
ATOM 964 N N . ALA A 1 125 ? -13.341 -5.727 18.131 1.00 74.75 125 ALA A N 1
ATOM 965 C CA . ALA A 1 125 ? -14.509 -6.606 18.156 1.00 74.75 125 ALA A CA 1
ATOM 966 C C . ALA A 1 125 ? -14.485 -7.629 19.310 1.00 74.75 125 ALA A C 1
ATOM 968 O O . ALA A 1 125 ? -15.488 -8.319 19.513 1.00 74.75 125 ALA A O 1
ATOM 969 N N . ALA A 1 126 ? -13.353 -7.751 20.012 1.00 65.88 126 ALA A N 1
ATOM 970 C CA . ALA A 1 126 ? -13.131 -8.649 21.147 1.00 65.88 126 ALA A CA 1
ATOM 971 C C . ALA A 1 126 ? -13.398 -7.946 22.486 1.00 65.88 126 ALA A C 1
ATOM 973 O O . ALA A 1 126 ? -13.912 -8.632 23.399 1.00 65.88 126 ALA A O 1
#

Solvent-accessible surface area (backbone atoms only — not comparable to full-atom values): 7223 Å² total; per-residue (Å²): 136,85,81,80,90,75,80,79,63,60,64,64,52,54,50,46,51,50,51,48,67,68,44,47,66,59,48,49,54,49,56,72,71,47,52,74,68,54,43,52,53,51,50,53,41,49,56,51,24,50,52,40,60,67,42,82,91,51,60,61,65,59,19,50,54,46,28,34,49,42,50,55,70,48,50,91,76,45,75,67,48,54,55,55,35,50,51,51,52,46,51,51,65,76,33,100,70,59,51,72,68,48,51,50,47,48,51,50,53,52,47,52,51,49,51,47,44,52,50,54,53,52,64,76,74,107

Nearest PDB structures (foldseek):
  6v7b-assembly1_e  TM=3.179E-01  e=3.109E+00  Pyrobaculum filamentous virus 1
  8ii8-assembly1_A  TM=1.920E-01  e=1.514E+00  Pleurotus salmoneostramineus

pLDDT: mean 81.19, std 13.08, range [41.66, 94.31]

Sequence (126 aa):
MAKRKSNQNLGSFEDLISIGALLRPGIEQAVKALSPEDCAGLGASIIVAEKYLASDRLPLETRFARVVLELENTFQYGAQWRFVSAKIQEISRSSPQPGLKEQNSVTLILGMIFETITQVKNEQAA

Radius of gyration: 16.09 Å; Cα contacts (8 Å, |Δi|>4): 97; chains: 1; bounding box: 49×36×40 Å